Protein AF-A0A091BZ51-F1 (afdb_monomer)

Organism: NCBI:txid1302649

Sequence (70 aa):
MESGNKTLDTLEKYVLGPMSKVAQWRIVRSVIAAGVASIPFIIVGSMFLVFNVLPETFTFLEGFFNNTFF

pLDDT: mean 77.46, std 13.06, range [45.03, 93.81]

Solvent-accessible surface area (backbone atoms only — not comparable to full-atom values): 4128 Å² total; per-residue (Å²): 132,80,91,72,50,74,66,53,59,46,46,48,60,67,44,51,56,56,50,53,58,55,53,67,34,68,68,51,42,50,50,51,53,50,50,64,67,43,47,64,58,51,53,54,51,50,50,56,52,48,64,68,49,43,44,79,74,39,69,88,48,32,76,60,50,59,70,71,79,104

Foldseek 3Di:
DDPPDVVVVVCCVVPVVVVVVVCPDPVNVVVVVVVVVCVVVVVVVVVVVCLVCVCVVDVVCVVVSVVPPD

Structure (mmCIF, N/CA/C/O backbone):
data_AF-A0A091BZ51-F1
#
_entry.id   AF-A0A091BZ51-F1
#
loop_
_atom_site.group_PDB
_atom_site.id
_atom_site.type_sy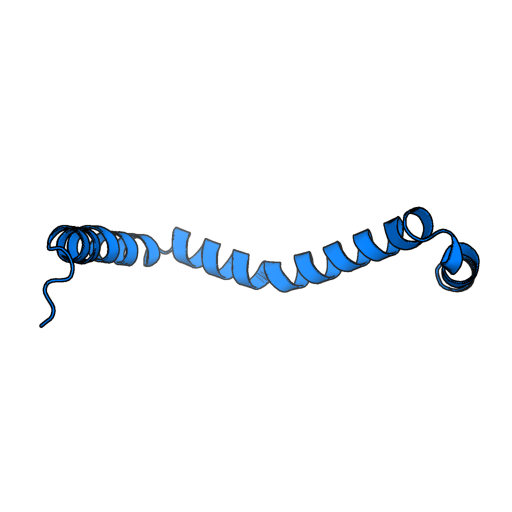mbol
_atom_site.label_atom_id
_atom_site.label_alt_id
_atom_site.label_comp_id
_atom_site.label_asym_id
_atom_site.label_entity_id
_atom_site.label_seq_id
_atom_site.pdbx_PDB_ins_code
_atom_site.Cartn_x
_atom_site.Cartn_y
_atom_site.Cartn_z
_atom_site.occupancy
_atom_site.B_iso_or_equiv
_atom_site.auth_seq_id
_atom_site.auth_comp_id
_atom_site.auth_asym_id
_atom_site.auth_atom_id
_atom_site.pdbx_PDB_model_num
ATOM 1 N N . MET A 1 1 ? -24.568 26.816 4.834 1.00 45.03 1 MET A N 1
ATOM 2 C CA . MET A 1 1 ? -24.185 25.391 4.801 1.00 45.03 1 MET A CA 1
ATOM 3 C C . MET A 1 1 ? -25.003 24.777 3.693 1.00 45.03 1 MET A C 1
ATOM 5 O O . MET A 1 1 ? -26.221 24.721 3.800 1.00 45.03 1 MET A O 1
ATOM 9 N N . GLU A 1 2 ? -24.335 24.580 2.564 1.00 49.50 2 GLU A N 1
ATOM 10 C CA . GLU A 1 2 ? -24.913 24.265 1.261 1.00 49.50 2 GLU A CA 1
ATOM 11 C C . GLU A 1 2 ? -25.756 22.991 1.339 1.00 49.50 2 GLU A C 1
ATOM 13 O O . GLU A 1 2 ? -25.382 22.034 2.013 1.00 49.50 2 GLU A O 1
ATOM 18 N N . SER A 1 3 ? -26.918 22.994 0.691 1.00 49.75 3 SER A N 1
ATOM 19 C CA . SER A 1 3 ? -27.867 21.881 0.638 1.00 49.75 3 SER A CA 1
ATOM 20 C C . SER A 1 3 ? -27.339 20.721 -0.219 1.00 49.75 3 SER A C 1
ATOM 22 O O . SER A 1 3 ? -27.974 20.310 -1.188 1.00 49.75 3 SER A O 1
ATOM 24 N N . GLY A 1 4 ? -26.167 20.195 0.123 1.00 55.97 4 GLY A N 1
ATOM 25 C CA . GLY A 1 4 ? -25.525 19.047 -0.501 1.00 55.97 4 GLY A CA 1
ATOM 26 C C . GLY A 1 4 ? -26.027 17.746 0.107 1.00 55.97 4 GLY A C 1
ATOM 27 O O . GLY A 1 4 ? -25.293 17.063 0.800 1.00 55.97 4 GLY A O 1
ATOM 28 N N . ASN A 1 5 ? -27.288 17.411 -0.175 1.00 63.25 5 ASN A N 1
ATOM 29 C CA . ASN A 1 5 ? -27.836 16.056 -0.091 1.00 63.25 5 ASN A CA 1
ATOM 30 C C . ASN A 1 5 ? -27.715 15.394 1.304 1.00 63.25 5 ASN A C 1
ATOM 32 O O . ASN A 1 5 ? -26.762 14.680 1.577 1.00 63.25 5 ASN A O 1
ATOM 36 N N . LYS A 1 6 ? -28.728 15.560 2.172 1.00 67.69 6 LYS A N 1
ATOM 37 C CA . LYS A 1 6 ? -28.844 14.943 3.522 1.00 67.69 6 LYS A CA 1
ATOM 38 C C . LYS A 1 6 ? -28.436 13.460 3.583 1.00 67.69 6 LYS A C 1
ATOM 40 O O . LYS A 1 6 ? -28.013 12.963 4.620 1.00 67.69 6 LYS A O 1
ATOM 45 N N . THR A 1 7 ? -28.571 12.752 2.470 1.00 70.06 7 THR A N 1
ATOM 46 C CA . THR A 1 7 ? -28.123 11.378 2.248 1.00 70.06 7 THR A CA 1
ATOM 47 C C . THR A 1 7 ? -26.601 11.211 2.349 1.00 70.06 7 THR A C 1
ATOM 49 O O . THR A 1 7 ? -26.151 10.255 2.968 1.00 70.06 7 THR A O 1
ATOM 52 N N . LEU A 1 8 ? -25.808 12.144 1.813 1.00 75.50 8 LEU A N 1
ATOM 53 C CA . LEU A 1 8 ? -24.349 12.180 1.94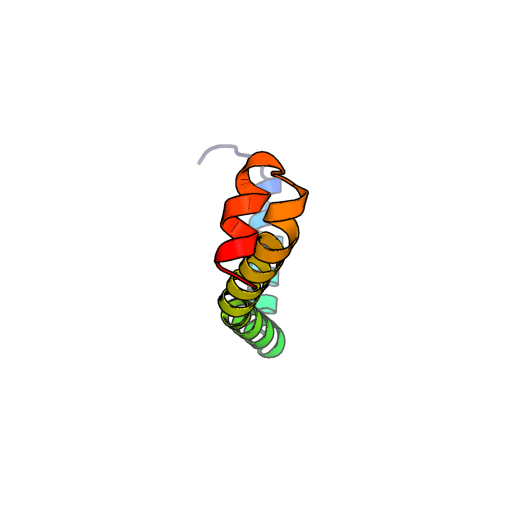9 1.00 75.50 8 LEU A CA 1
ATOM 54 C C . LEU A 1 8 ? -23.934 12.456 3.394 1.00 75.50 8 LEU A C 1
ATOM 56 O O . LEU A 1 8 ? -23.153 11.681 3.922 1.00 75.50 8 LEU A O 1
ATOM 60 N N . ASP A 1 9 ? -24.547 13.436 4.065 1.00 74.31 9 ASP A N 1
ATOM 61 C CA . ASP A 1 9 ? -24.332 13.685 5.505 1.00 74.31 9 ASP A CA 1
ATOM 62 C C . ASP A 1 9 ? -24.650 12.443 6.358 1.00 74.31 9 ASP A C 1
ATOM 64 O O . ASP A 1 9 ? -23.984 12.140 7.351 1.00 74.31 9 ASP A O 1
ATOM 68 N N . THR A 1 10 ? -25.686 11.696 5.968 1.00 76.12 10 THR A N 1
ATOM 69 C CA . THR A 1 10 ? -26.083 10.457 6.645 1.00 76.12 10 THR A CA 1
ATOM 70 C C . THR A 1 10 ? -25.054 9.356 6.388 1.00 76.12 10 THR A C 1
ATOM 72 O O . THR A 1 10 ? -24.583 8.732 7.336 1.00 76.12 10 THR A O 1
ATOM 75 N N . LEU A 1 11 ? -24.639 9.137 5.137 1.00 74.88 11 LEU A N 1
ATOM 76 C CA . LEU A 1 11 ? -23.574 8.186 4.810 1.00 74.88 11 LEU A CA 1
ATOM 77 C C . LEU A 1 11 ? -22.261 8.553 5.498 1.00 74.88 11 LEU A C 1
ATOM 79 O O . LEU A 1 11 ? -21.591 7.676 6.021 1.00 74.88 11 LEU A O 1
ATOM 83 N N . GLU A 1 12 ? -21.908 9.828 5.554 1.00 72.31 12 GLU A N 1
ATOM 84 C CA . GLU A 1 12 ? -20.698 10.295 6.213 1.00 72.31 12 GLU A CA 1
ATOM 85 C C . GLU A 1 12 ? -20.725 9.896 7.693 1.00 72.31 12 GLU A C 1
ATOM 87 O O . GLU A 1 12 ? -19.840 9.192 8.179 1.00 72.31 12 GLU A O 1
ATOM 92 N N . LYS A 1 13 ? -21.817 10.207 8.395 1.00 70.50 13 LYS A N 1
ATOM 93 C CA . LYS A 1 13 ? -21.962 9.903 9.824 1.00 70.50 13 LYS A CA 1
ATOM 94 C C . LYS A 1 13 ? -22.063 8.402 10.122 1.00 70.50 13 LYS A C 1
ATOM 96 O O . LYS A 1 13 ? -21.500 7.941 11.116 1.00 70.50 13 LYS A O 1
ATOM 101 N N . TYR A 1 14 ? -22.752 7.639 9.272 1.00 76.44 14 TYR A N 1
ATOM 102 C CA . TYR A 1 14 ? -22.964 6.198 9.455 1.00 76.44 14 TYR A CA 1
ATOM 103 C C . TYR A 1 14 ? -21.877 5.314 8.849 1.00 76.44 14 TYR A C 1
ATOM 105 O O . TYR A 1 14 ? -21.816 4.153 9.228 1.00 76.44 14 TYR A O 1
ATOM 113 N N . VAL A 1 15 ? -21.018 5.804 7.953 1.00 79.69 15 VAL A N 1
ATOM 114 C CA . VAL A 1 15 ? -19.940 5.014 7.333 1.00 79.69 15 VAL A CA 1
ATOM 115 C C . VAL A 1 15 ? -18.580 5.394 7.908 1.00 79.69 15 VAL A C 1
ATOM 117 O O . VAL A 1 15 ? -17.833 4.492 8.282 1.00 79.69 15 VAL A O 1
ATOM 120 N N . LEU A 1 16 ? -18.255 6.683 8.089 1.00 82.12 16 LEU A N 1
ATOM 121 C CA . LEU A 1 16 ? -16.954 7.061 8.673 1.00 82.12 16 LEU A CA 1
ATOM 122 C C . LEU A 1 16 ? -16.822 6.629 10.130 1.00 82.12 16 LEU A C 1
ATOM 124 O O . LEU A 1 16 ? -15.756 6.165 10.533 1.00 82.12 16 LEU A O 1
ATOM 128 N N . GLY A 1 17 ? -17.901 6.730 10.909 1.00 79.56 17 GLY A N 1
ATOM 129 C CA . GLY A 1 17 ? -17.932 6.276 12.300 1.00 79.56 17 GLY A CA 1
ATOM 130 C C . GLY A 1 17 ? -17.514 4.805 12.464 1.00 79.56 17 GLY A C 1
ATOM 131 O O . GLY A 1 17 ? -16.538 4.524 13.169 1.00 79.56 17 GLY A O 1
ATOM 132 N N . PRO A 1 18 ? -18.201 3.844 11.820 1.00 83.25 18 PRO A N 1
ATOM 133 C CA . PRO A 1 18 ? -17.832 2.434 11.916 1.00 83.25 18 PRO A CA 1
ATOM 134 C C . PRO A 1 18 ? -16.541 2.087 11.170 1.00 83.25 18 PRO A C 1
ATOM 136 O O . PRO A 1 18 ? -15.772 1.279 11.688 1.00 83.25 18 PRO A O 1
ATOM 139 N N . MET A 1 19 ? -16.245 2.712 10.024 1.00 81.12 19 MET A N 1
ATOM 140 C CA . MET A 1 19 ? -14.980 2.488 9.304 1.00 81.12 19 MET A CA 1
ATOM 141 C C . MET A 1 19 ? -13.770 2.856 10.164 1.00 81.12 19 MET A C 1
ATOM 143 O O . MET A 1 19 ? -12.810 2.092 10.234 1.00 81.12 19 MET A O 1
ATOM 147 N N . SER A 1 20 ? -13.833 3.982 10.881 1.00 80.94 20 SER A N 1
ATOM 148 C CA . SER A 1 20 ? -12.763 4.409 11.789 1.00 80.94 20 SER A CA 1
ATOM 149 C C . SER A 1 20 ? -12.548 3.400 12.922 1.00 80.94 20 SER A C 1
ATOM 151 O O . SER A 1 20 ? -11.415 3.035 13.239 1.00 80.94 20 SER A O 1
ATOM 153 N N . LYS A 1 21 ? -13.632 2.847 13.478 1.00 82.19 21 LYS A N 1
ATOM 154 C CA . LYS A 1 21 ? -13.556 1.841 14.548 1.00 82.19 21 LYS A CA 1
ATOM 155 C C . LYS A 1 21 ? -12.947 0.517 14.075 1.00 82.19 21 L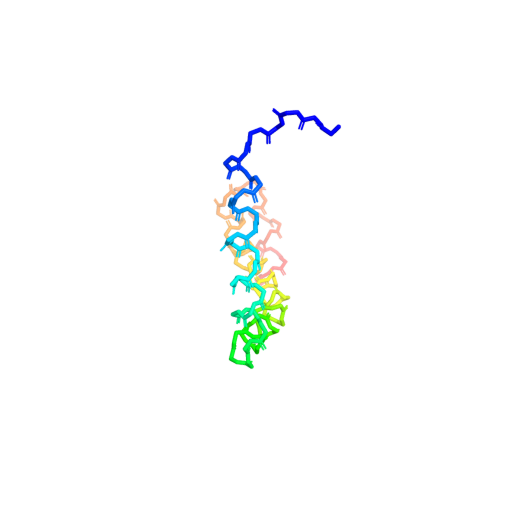YS A C 1
ATOM 157 O O . LYS A 1 21 ? -12.150 -0.075 14.800 1.00 82.19 21 LYS A O 1
ATOM 162 N N . VAL A 1 22 ? -13.287 0.076 12.865 1.00 86.62 22 VAL A N 1
ATOM 163 C CA . VAL A 1 22 ? -12.745 -1.149 12.249 1.00 86.62 22 VAL A CA 1
ATOM 164 C C . VAL A 1 22 ? -11.277 -0.966 11.857 1.00 86.62 22 VAL A C 1
ATOM 166 O O . VAL A 1 22 ? -10.452 -1.834 12.134 1.00 86.62 22 VAL A O 1
ATOM 169 N N . ALA A 1 23 ? -10.916 0.190 11.295 1.00 83.31 23 ALA A N 1
ATOM 170 C CA . ALA A 1 23 ? -9.536 0.514 10.930 1.00 83.31 23 ALA A CA 1
ATOM 171 C C . ALA A 1 23 ? -8.594 0.564 12.145 1.00 83.31 23 ALA A C 1
ATOM 173 O O . ALA A 1 23 ? -7.393 0.308 12.032 1.00 83.31 23 ALA A O 1
ATOM 174 N N . GLN A 1 24 ? -9.126 0.866 13.332 1.00 85.31 24 GLN A N 1
ATOM 175 C CA . GLN A 1 24 ? -8.345 0.883 14.564 1.00 85.31 24 GLN A CA 1
ATOM 176 C C . GLN A 1 24 ? -8.045 -0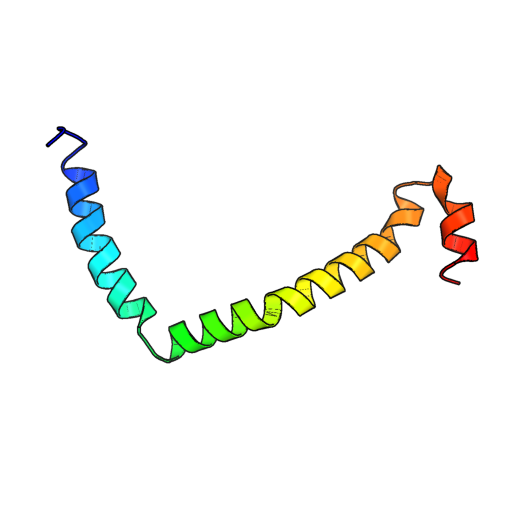.505 15.139 1.00 85.31 24 GLN A C 1
ATOM 178 O O . GLN A 1 24 ? -7.168 -0.604 16.002 1.00 85.31 24 GLN A O 1
ATOM 183 N N . TRP A 1 25 ? -8.702 -1.572 14.677 1.00 93.81 25 TRP A N 1
ATOM 184 C CA . TRP A 1 25 ? -8.410 -2.924 15.147 1.00 93.81 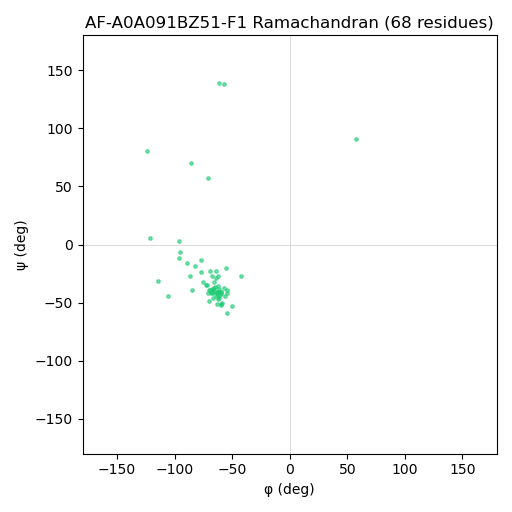25 TRP A CA 1
ATOM 185 C C . TRP A 1 25 ? -6.971 -3.329 14.829 1.00 93.81 25 TRP A C 1
ATOM 187 O O . TRP A 1 25 ? -6.454 -3.071 13.742 1.00 93.81 25 TRP A O 1
ATOM 197 N N . ARG A 1 26 ? -6.318 -4.001 15.789 1.00 87.38 26 ARG A N 1
ATOM 198 C CA . ARG A 1 26 ? -4.896 -4.379 15.695 1.00 87.38 26 ARG A CA 1
ATOM 199 C C . ARG A 1 26 ? -4.591 -5.178 14.428 1.00 87.38 26 ARG A C 1
ATOM 201 O O . ARG A 1 26 ? -3.593 -4.892 13.781 1.00 87.38 26 ARG A O 1
ATOM 208 N N . ILE A 1 27 ? -5.476 -6.111 14.065 1.00 91.00 27 ILE A N 1
ATOM 209 C CA . ILE A 1 27 ? -5.343 -6.960 12.872 1.00 91.00 27 ILE A CA 1
ATOM 210 C C . ILE A 1 27 ? -5.381 -6.104 11.599 1.00 91.00 27 ILE A C 1
ATOM 212 O O . ILE A 1 27 ? -4.467 -6.168 10.780 1.00 91.00 27 ILE A O 1
ATOM 216 N N . VAL A 1 28 ? -6.395 -5.247 11.464 1.00 88.94 28 VAL A N 1
ATOM 217 C CA . VAL A 1 28 ? -6.569 -4.388 10.284 1.00 88.94 28 VAL A CA 1
ATOM 218 C C . VAL A 1 28 ? -5.389 -3.426 10.147 1.00 88.94 28 VAL A C 1
ATOM 220 O O . VAL A 1 28 ? -4.791 -3.326 9.080 1.00 88.94 28 VAL A O 1
ATOM 223 N N . ARG A 1 29 ? -4.962 -2.801 11.250 1.00 89.69 29 ARG A N 1
ATOM 224 C CA . ARG A 1 29 ? -3.794 -1.913 11.257 1.00 89.69 29 ARG A CA 1
ATOM 225 C C . ARG A 1 29 ? -2.500 -2.643 10.893 1.00 89.69 29 ARG A C 1
ATOM 227 O O . ARG A 1 29 ? -1.697 -2.092 10.145 1.00 89.69 29 ARG A O 1
ATOM 234 N N . SER A 1 30 ? -2.296 -3.867 11.386 1.00 90.31 30 SER A N 1
ATOM 235 C CA . SER A 1 30 ? -1.115 -4.663 11.026 1.00 90.31 30 SER A CA 1
ATOM 236 C C . SER A 1 30 ? -1.098 -5.051 9.551 1.00 90.31 30 SER A C 1
ATOM 238 O O . SER A 1 30 ? -0.040 -5.001 8.936 1.00 90.31 30 SER A O 1
ATOM 240 N N . VAL A 1 31 ? -2.257 -5.361 8.962 1.00 91.88 31 VAL A N 1
ATOM 241 C CA . VAL A 1 31 ? -2.364 -5.668 7.528 1.00 91.88 31 VAL A CA 1
ATOM 242 C C . VAL A 1 31 ? -2.094 -4.425 6.685 1.00 91.88 31 VAL A C 1
ATOM 244 O O . VAL A 1 31 ? -1.358 -4.513 5.710 1.00 91.88 31 VAL A O 1
ATOM 247 N N . ILE A 1 32 ? -2.610 -3.257 7.080 1.00 92.56 32 ILE A N 1
ATOM 248 C CA . ILE A 1 32 ? -2.319 -1.990 6.389 1.00 92.56 32 ILE A CA 1
ATOM 249 C C . ILE A 1 32 ? -0.816 -1.685 6.442 1.00 92.56 32 ILE A C 1
ATOM 251 O O . ILE A 1 32 ? -0.219 -1.375 5.414 1.00 92.56 32 ILE A O 1
ATOM 255 N N . ALA A 1 33 ? -0.183 -1.824 7.610 1.00 91.31 33 ALA A N 1
ATOM 256 C CA . ALA A 1 33 ? 1.256 -1.611 7.756 1.00 91.31 33 ALA A CA 1
ATOM 257 C C . ALA A 1 33 ? 2.082 -2.612 6.928 1.00 91.31 33 ALA A C 1
ATOM 259 O O . ALA A 1 33 ? 3.038 -2.215 6.264 1.00 91.31 33 ALA A O 1
ATOM 260 N N . ALA A 1 34 ? 1.689 -3.889 6.915 1.00 92.94 34 ALA A N 1
ATOM 261 C CA . ALA A 1 34 ? 2.312 -4.913 6.078 1.00 92.94 34 ALA A CA 1
ATOM 262 C C . ALA A 1 34 ? 2.140 -4.610 4.580 1.00 92.94 34 ALA A C 1
ATOM 264 O O . ALA A 1 34 ? 3.090 -4.734 3.811 1.00 92.94 34 ALA A O 1
ATOM 265 N N . GLY A 1 35 ? 0.957 -4.142 4.175 1.00 89.38 35 GLY A N 1
ATOM 266 C CA . GLY A 1 35 ? 0.669 -3.707 2.812 1.00 89.38 35 GLY A CA 1
ATOM 267 C C . GLY A 1 35 ? 1.589 -2.571 2.380 1.00 89.38 35 GLY A C 1
ATOM 268 O O . GLY A 1 35 ? 2.264 -2.693 1.362 1.00 89.38 35 GLY A O 1
ATOM 269 N N . VAL A 1 36 ? 1.708 -1.518 3.194 1.00 93.81 36 VAL A N 1
ATOM 270 C CA . VAL A 1 36 ? 2.609 -0.384 2.920 1.00 93.81 36 VAL A CA 1
ATOM 271 C C . VAL A 1 36 ? 4.073 -0.828 2.854 1.00 93.81 36 VAL A C 1
ATOM 273 O O . VAL A 1 36 ? 4.807 -0.379 1.977 1.00 93.81 36 VAL A O 1
ATOM 276 N N . ALA A 1 37 ? 4.490 -1.765 3.709 1.00 93.19 37 ALA A N 1
ATOM 277 C CA . ALA A 1 37 ? 5.835 -2.337 3.664 1.00 93.19 37 ALA A CA 1
ATOM 278 C C . ALA A 1 37 ? 6.099 -3.187 2.404 1.00 93.19 37 ALA A C 1
ATOM 280 O O . ALA A 1 37 ? 7.242 -3.285 1.965 1.00 93.19 37 ALA A O 1
ATOM 281 N N . SER A 1 38 ? 5.063 -3.779 1.799 1.00 93.56 38 SER A N 1
ATOM 282 C CA . SER A 1 38 ? 5.182 -4.605 0.586 1.00 93.56 38 SER A CA 1
ATOM 283 C C . SER A 1 38 ? 5.235 -3.806 -0.724 1.00 93.56 38 SER A C 1
ATOM 285 O O . SER A 1 38 ? 5.716 -4.324 -1.731 1.00 93.56 38 SER A O 1
ATOM 287 N N . ILE A 1 39 ? 4.808 -2.536 -0.711 1.00 93.69 39 ILE A N 1
ATOM 288 C CA . ILE A 1 39 ? 4.822 -1.639 -1.881 1.00 93.69 39 ILE A CA 1
ATOM 289 C C . ILE A 1 39 ? 6.188 -1.613 -2.594 1.00 93.69 39 ILE A C 1
ATOM 291 O O . ILE A 1 39 ? 6.210 -1.873 -3.798 1.00 93.69 39 ILE A O 1
ATOM 295 N N . PRO A 1 40 ? 7.334 -1.359 -1.924 1.00 91.12 40 PRO A N 1
ATOM 296 C CA . PRO A 1 40 ? 8.626 -1.310 -2.612 1.00 91.12 40 PRO A CA 1
ATOM 297 C C . PRO A 1 40 ? 9.016 -2.646 -3.257 1.00 91.12 40 PRO A C 1
ATOM 299 O O . PRO A 1 40 ? 9.577 -2.649 -4.349 1.00 91.12 40 PRO A O 1
ATOM 302 N N . PHE A 1 41 ? 8.680 -3.778 -2.633 1.00 92.12 41 PHE A N 1
ATOM 303 C CA . PHE A 1 41 ? 8.969 -5.100 -3.195 1.00 92.12 41 PHE A CA 1
ATOM 304 C C . PHE A 1 41 ? 8.167 -5.364 -4.470 1.00 92.12 41 PHE A C 1
ATOM 306 O O . PHE A 1 41 ? 8.718 -5.870 -5.446 1.00 92.12 41 PHE A O 1
ATOM 313 N N . ILE A 1 42 ? 6.888 -4.984 -4.487 1.00 92.06 42 ILE A N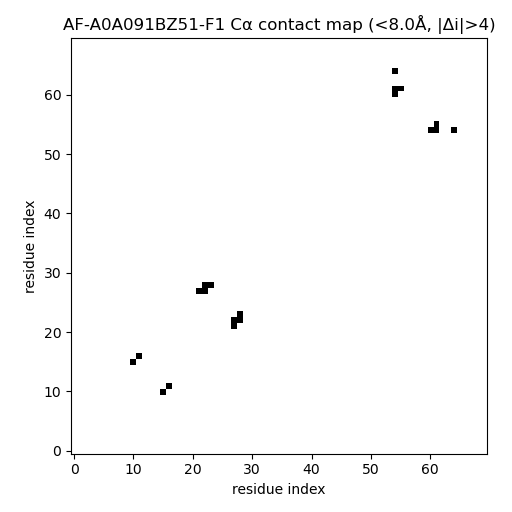 1
ATOM 314 C CA . ILE A 1 42 ? 6.032 -5.136 -5.668 1.00 92.06 42 ILE A CA 1
ATOM 315 C C . ILE A 1 42 ? 6.496 -4.204 -6.787 1.00 92.06 42 ILE A C 1
ATOM 317 O O . ILE A 1 42 ? 6.555 -4.633 -7.936 1.00 92.06 42 ILE A O 1
ATOM 321 N N . ILE A 1 43 ? 6.882 -2.965 -6.470 1.00 93.81 43 ILE A N 1
ATOM 322 C CA . ILE A 1 43 ? 7.419 -2.029 -7.466 1.00 93.81 43 ILE A CA 1
ATOM 323 C C . ILE A 1 43 ? 8.676 -2.619 -8.113 1.00 93.81 43 ILE A C 1
ATOM 325 O O . ILE A 1 43 ? 8.723 -2.749 -9.334 1.00 93.81 43 ILE A O 1
ATOM 329 N N . VAL A 1 44 ? 9.654 -3.058 -7.316 1.00 91.38 44 VAL A N 1
ATOM 330 C CA . VAL A 1 44 ? 10.899 -3.640 -7.842 1.00 91.38 44 VAL A CA 1
ATOM 331 C C . VAL A 1 44 ? 10.619 -4.912 -8.649 1.00 91.38 44 VAL A C 1
ATOM 333 O O . VAL A 1 44 ? 11.083 -5.025 -9.781 1.00 91.38 44 VAL A O 1
ATOM 336 N N . GLY A 1 45 ? 9.803 -5.833 -8.130 1.00 90.38 45 GLY A N 1
ATOM 337 C CA . GLY A 1 45 ? 9.424 -7.055 -8.845 1.00 90.38 45 GLY A CA 1
ATOM 338 C C . GLY A 1 45 ? 8.701 -6.775 -10.165 1.00 90.38 45 GLY A C 1
ATOM 339 O O . GLY A 1 45 ? 9.008 -7.397 -11.179 1.00 90.38 45 GLY A O 1
ATOM 340 N N . SER A 1 46 ? 7.799 -5.789 -10.184 1.00 91.81 46 SER A N 1
ATOM 341 C CA . SER A 1 46 ? 7.090 -5.382 -11.401 1.00 91.81 46 SER A CA 1
ATOM 342 C C . SER A 1 46 ? 8.033 -4.802 -12.457 1.00 91.81 46 SER A C 1
ATOM 344 O O . SER A 1 46 ? 7.865 -5.096 -13.635 1.00 91.81 46 SER A O 1
ATOM 346 N N . MET A 1 47 ? 9.073 -4.061 -12.058 1.00 85.81 47 MET A N 1
ATOM 347 C CA . MET A 1 47 ? 10.074 -3.544 -12.997 1.00 85.81 47 MET A CA 1
ATOM 348 C C . MET A 1 47 ? 10.940 -4.658 -13.584 1.00 85.81 47 MET A C 1
ATOM 350 O O . MET A 1 47 ? 11.214 -4.639 -14.779 1.00 85.81 47 MET A O 1
ATOM 354 N N . PHE A 1 48 ? 11.315 -5.660 -12.787 1.00 82.50 48 PHE A N 1
ATOM 355 C CA . PHE A 1 48 ? 12.020 -6.837 -13.303 1.00 82.50 48 PHE A CA 1
ATOM 356 C C . PHE A 1 48 ? 11.181 -7.618 -14.322 1.00 82.50 48 PHE A C 1
ATOM 358 O O . PHE A 1 48 ? 11.707 -8.024 -15.356 1.00 82.50 48 PHE A O 1
ATOM 365 N N . LEU A 1 49 ? 9.875 -7.777 -14.079 1.00 84.94 49 LEU A N 1
ATOM 366 C CA . LEU A 1 49 ? 8.965 -8.399 -15.048 1.00 84.94 49 LEU A CA 1
ATOM 367 C C . LEU A 1 49 ? 8.845 -7.573 -16.331 1.00 84.94 49 LEU A C 1
ATOM 369 O O . LEU A 1 49 ? 8.921 -8.123 -17.426 1.00 84.94 49 LEU A O 1
ATOM 373 N N . VAL A 1 50 ? 8.708 -6.251 -16.209 1.00 82.88 50 VAL A N 1
ATOM 374 C CA . VAL A 1 50 ? 8.658 -5.358 -17.373 1.00 82.88 50 VAL A CA 1
ATOM 375 C C . VAL A 1 50 ? 9.955 -5.451 -18.179 1.00 82.88 50 VAL A C 1
ATOM 377 O O . VAL A 1 50 ? 9.886 -5.593 -19.393 1.00 82.88 50 VAL A O 1
ATOM 380 N N . PHE A 1 51 ? 11.131 -5.470 -17.544 1.00 77.50 51 PHE A N 1
ATOM 381 C CA . PHE A 1 51 ? 12.409 -5.645 -18.250 1.00 77.50 51 PHE A CA 1
ATOM 382 C C . PHE A 1 51 ? 12.556 -6.996 -18.952 1.00 77.50 51 PHE A C 1
ATOM 384 O O . PHE A 1 51 ? 13.213 -7.055 -19.987 1.00 77.50 51 PHE A O 1
ATOM 391 N N . ASN A 1 52 ? 11.917 -8.055 -18.454 1.00 80.25 52 ASN A N 1
ATOM 392 C CA . ASN A 1 52 ? 11.911 -9.354 -19.124 1.00 80.25 52 ASN A CA 1
ATOM 393 C C . ASN A 1 52 ? 11.025 -9.374 -20.386 1.00 80.25 52 ASN A C 1
ATOM 395 O O . ASN A 1 52 ? 11.389 -10.012 -21.365 1.00 80.25 52 ASN A O 1
ATOM 399 N N . VAL A 1 53 ? 9.908 -8.639 -20.386 1.00 77.38 53 VAL A N 1
ATOM 400 C CA . VAL A 1 53 ? 8.922 -8.620 -21.491 1.00 77.38 53 VAL A CA 1
ATOM 401 C C . VAL A 1 53 ? 9.144 -7.448 -22.472 1.00 77.38 53 VAL A C 1
ATOM 403 O O . VAL A 1 53 ? 8.594 -7.408 -23.575 1.00 77.38 53 VAL A O 1
ATOM 406 N N . LEU A 1 54 ? 9.989 -6.479 -22.113 1.00 71.12 54 LEU A N 1
ATOM 407 C CA . LEU A 1 54 ? 10.375 -5.350 -22.968 1.00 71.12 54 LEU A CA 1
ATOM 408 C C . LEU A 1 54 ? 10.990 -5.739 -24.330 1.00 71.12 54 LEU A C 1
ATOM 410 O O . LEU A 1 54 ? 10.580 -5.133 -25.323 1.00 71.12 54 LEU A O 1
ATOM 414 N N . PRO A 1 55 ? 11.912 -6.718 -24.440 1.00 67.88 55 PRO A N 1
ATOM 415 C CA . PRO A 1 55 ? 12.459 -7.107 -25.744 1.00 67.88 55 PRO A CA 1
ATOM 416 C C . PRO A 1 55 ? 11.409 -7.734 -26.677 1.00 67.88 55 PRO A C 1
ATOM 418 O O . PRO A 1 55 ? 11.462 -7.499 -27.881 1.00 67.88 55 PRO A O 1
ATOM 421 N N . GLU A 1 56 ? 10.411 -8.448 -26.141 1.00 71.31 56 GLU A N 1
ATOM 422 C CA . GLU A 1 56 ? 9.320 -9.037 -26.938 1.00 71.31 56 GLU A CA 1
ATOM 423 C C . GLU A 1 56 ? 8.295 -7.989 -27.406 1.00 71.31 56 GLU A C 1
ATOM 425 O O . GLU A 1 56 ? 7.705 -8.114 -28.479 1.00 71.31 56 GLU A O 1
ATOM 430 N N . THR A 1 57 ? 8.077 -6.937 -26.611 1.00 68.75 57 THR A N 1
ATOM 431 C CA . 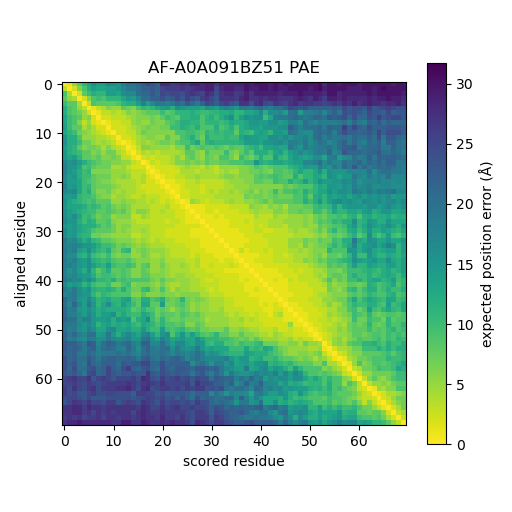THR A 1 57 ? 7.098 -5.877 -26.916 1.00 68.75 57 THR A CA 1
ATOM 432 C C . THR A 1 57 ? 7.664 -4.763 -27.798 1.00 68.75 57 THR A C 1
ATOM 434 O O . THR A 1 57 ? 6.913 -4.158 -28.565 1.00 68.75 57 THR A O 1
ATOM 437 N N . PHE A 1 58 ? 8.977 -4.517 -27.753 1.00 67.25 58 PHE A N 1
ATOM 438 C CA . PHE A 1 58 ? 9.670 -3.560 -28.619 1.00 67.25 58 PHE A CA 1
ATOM 439 C C . PHE A 1 58 ? 10.820 -4.225 -29.388 1.00 67.25 58 PHE A C 1
ATOM 441 O O . PHE A 1 58 ? 11.997 -4.045 -29.072 1.00 67.25 58 PHE A O 1
ATOM 448 N N . THR A 1 59 ? 10.471 -4.909 -30.478 1.00 64.88 59 THR A N 1
ATOM 449 C CA . THR A 1 59 ? 11.390 -5.631 -31.384 1.00 64.88 59 THR A CA 1
ATOM 450 C C . THR A 1 59 ? 12.523 -4.775 -31.975 1.00 64.88 59 THR A C 1
ATOM 452 O O . THR A 1 59 ? 13.553 -5.299 -32.380 1.00 64.88 59 THR A O 1
ATOM 455 N N . PHE A 1 60 ? 12.401 -3.441 -31.995 1.00 68.94 60 PHE A N 1
ATOM 456 C CA . PHE A 1 60 ? 13.474 -2.548 -32.466 1.00 68.94 60 PHE A CA 1
ATOM 457 C C . PHE A 1 60 ? 14.617 -2.355 -31.442 1.00 68.94 60 PHE A C 1
ATOM 459 O O . PHE A 1 60 ? 15.740 -2.045 -31.840 1.00 68.94 60 PHE A O 1
ATOM 466 N N . LEU A 1 61 ? 14.373 -2.564 -30.140 1.00 62.16 61 LEU A N 1
ATOM 467 C CA . LEU A 1 61 ? 15.400 -2.488 -29.085 1.00 62.16 61 LEU A CA 1
ATOM 468 C C . LEU A 1 61 ? 15.993 -3.858 -28.717 1.00 62.16 61 LEU A C 1
ATOM 470 O O . LEU A 1 61 ? 16.847 -3.938 -27.832 1.00 62.16 61 LEU A O 1
ATOM 474 N N . GLU A 1 62 ? 15.584 -4.926 -29.404 1.00 60.94 62 GLU A N 1
ATOM 475 C CA . GLU A 1 62 ? 15.995 -6.309 -29.134 1.00 60.94 62 GLU A CA 1
ATOM 476 C C . GLU A 1 62 ? 17.531 -6.468 -29.132 1.00 60.94 62 GLU A C 1
ATOM 478 O O . GLU A 1 62 ? 18.102 -7.092 -28.238 1.00 60.94 62 GLU A O 1
ATOM 483 N N . GLY A 1 63 ? 18.236 -5.787 -30.047 1.00 62.78 63 GLY A N 1
ATOM 484 C CA . GLY A 1 63 ? 19.705 -5.776 -30.103 1.00 62.78 63 GLY A CA 1
ATOM 485 C C . GLY A 1 63 ? 20.408 -5.029 -28.955 1.00 62.78 63 GLY A C 1
ATOM 486 O O . GLY A 1 63 ? 21.569 -5.312 -28.667 1.00 62.78 63 GLY A O 1
ATOM 487 N N . PHE A 1 64 ? 19.735 -4.095 -28.276 1.00 65.50 64 PHE A N 1
ATOM 488 C CA . PHE A 1 64 ? 20.278 -3.379 -27.109 1.00 65.50 64 PHE A CA 1
ATOM 489 C C . PHE A 1 64 ? 20.058 -4.172 -25.811 1.00 65.50 64 PHE A C 1
ATOM 491 O O . PHE A 1 64 ? 20.958 -4.262 -24.972 1.00 65.50 64 PHE A O 1
ATOM 498 N N . PHE A 1 65 ? 18.891 -4.809 -25.675 1.00 61.97 65 PHE A N 1
ATOM 499 C CA . PHE A 1 65 ? 18.571 -5.662 -24.528 1.00 61.97 65 PHE A CA 1
ATOM 500 C C . PHE A 1 65 ? 19.384 -6.967 -24.522 1.00 61.97 65 PHE A C 1
ATOM 502 O O . PHE A 1 65 ? 19.898 -7.339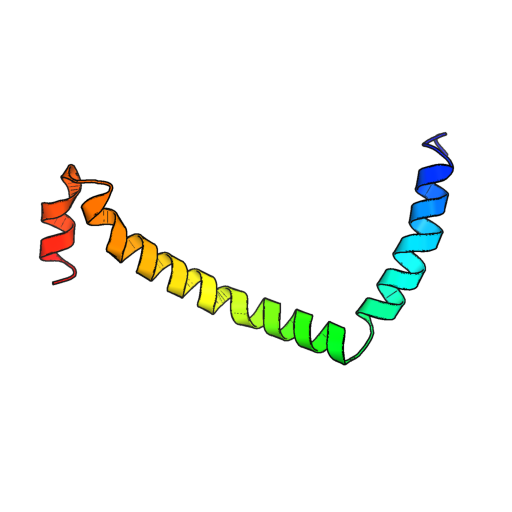 -23.467 1.00 61.97 65 PHE A O 1
ATOM 509 N N . ASN A 1 66 ? 19.615 -7.589 -25.687 1.00 62.72 66 ASN A N 1
ATOM 510 C CA . ASN A 1 66 ? 20.449 -8.795 -25.805 1.00 62.72 66 ASN A CA 1
ATOM 511 C C . ASN A 1 66 ? 21.932 -8.583 -25.444 1.00 62.72 66 ASN A C 1
ATOM 513 O O . ASN A 1 66 ? 22.602 -9.544 -25.096 1.00 62.72 66 ASN A O 1
ATOM 517 N N . ASN A 1 67 ? 22.449 -7.349 -25.504 1.00 62.25 67 ASN A N 1
ATOM 518 C CA . ASN A 1 67 ? 23.850 -7.034 -25.176 1.00 62.25 67 ASN A CA 1
ATOM 519 C C . ASN A 1 67 ? 24.070 -6.566 -23.723 1.00 62.25 67 ASN A C 1
ATOM 521 O O . ASN A 1 67 ? 25.211 -6.339 -23.329 1.00 62.25 67 ASN A O 1
ATOM 525 N N . THR A 1 68 ? 23.001 -6.359 -22.945 1.00 61.75 68 THR A N 1
ATOM 526 C CA . THR A 1 68 ? 23.089 -5.786 -21.585 1.00 61.75 68 THR A CA 1
ATOM 527 C C . THR A 1 68 ? 22.673 -6.776 -20.495 1.00 61.75 68 THR A C 1
ATOM 529 O O . THR A 1 68 ? 23.184 -6.700 -19.380 1.00 61.75 68 THR A O 1
ATOM 532 N N . PHE A 1 69 ? 21.743 -7.691 -20.791 1.00 58.16 69 PHE A N 1
ATOM 533 C CA . PHE A 1 69 ? 21.116 -8.564 -19.789 1.00 58.16 69 PHE A CA 1
ATOM 534 C C . PHE A 1 69 ? 21.291 -10.073 -20.054 1.00 58.16 69 PHE A C 1
ATOM 536 O O . PHE A 1 69 ? 20.732 -10.870 -19.299 1.00 58.16 69 PHE A O 1
ATOM 543 N N . PHE A 1 70 ? 22.080 -10.451 -21.070 1.00 51.00 70 PHE A N 1
ATOM 544 C CA . PHE A 1 70 ? 22.595 -11.810 -21.294 1.00 51.00 70 PHE A CA 1
ATOM 545 C C . PHE A 1 70 ? 24.122 -11.830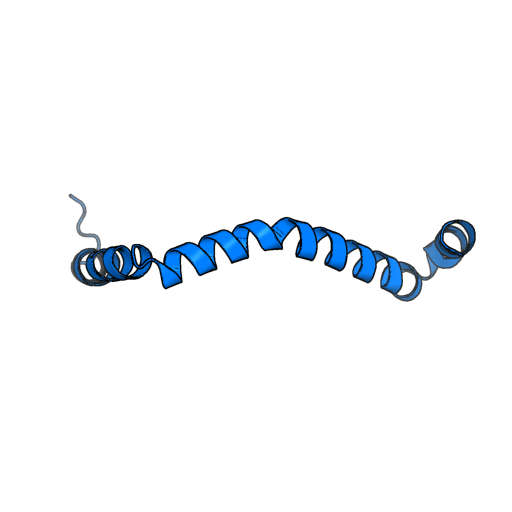 -21.210 1.00 51.00 70 PHE A C 1
ATOM 547 O O . PHE A 1 70 ? 24.748 -10.861 -21.697 1.00 51.00 70 PHE A O 1
#

Secondary structure (DSSP, 8-state):
-----HHHHHHIIIIIHHHHHHHTSHHHHHHHHHHHHHHHHHHHHHHHHHHHHHHHH-TTSHHHHTTT--

Radius of gyration: 23.4 Å; Cα contacts (8 Å, |Δi|>4): 10; chains: 1; bounding box: 53×37×48 Å

Mean predicted aligned error: 11.82 Å